Protein AF-A0A257JEV2-F1 (afdb_monomer)

Nearest PDB structures (foldseek):
  5tth-assembly1_A  TM=5.970E-01  e=4.652E-01  Danio rerio
  4mli-assembly2_C  TM=5.314E-01  e=4.389E-01  Streptococcus pyogenes
  7c7u-assembly1_A  TM=6.174E-01  e=3.011E+00  Staphylococcus aureus
  7xyc-assembly1_A  TM=3.846E-01  e=4.802E+00  Klebsiella phage Kp7

Sequence (104 aa):
MPRPLQYVLAAGLLVSVLAACGGGGGGGQGGGSSGGSTGGGGAATTPTPSTLSGVVAVGAPLGGAVVSVIDATGAAVATTTASATEGRYSLSLTTTPAGPLLVQ

Structure (mmCIF, N/CA/C/O backbone):
data_AF-A0A257JEV2-F1
#
_entry.id   AF-A0A257JEV2-F1
#
loop_
_atom_site.group_PDB
_atom_site.id
_atom_site.type_symbol
_atom_site.label_atom_id
_atom_site.label_alt_id
_atom_site.label_comp_id
_atom_site.label_asym_id
_atom_site.label_entity_id
_atom_site.label_seq_id
_atom_site.pdbx_PDB_ins_code
_atom_site.Cartn_x
_atom_site.Cartn_y
_atom_site.Cartn_z
_atom_site.occupancy
_atom_site.B_iso_or_equiv
_atom_site.auth_seq_id
_atom_site.auth_comp_id
_atom_site.auth_asym_id
_atom_site.auth_atom_id
_atom_site.pdbx_PDB_model_num
ATOM 1 N N . MET A 1 1 ? 0.003 -41.414 -34.790 1.00 54.19 1 MET A N 1
ATOM 2 C CA . MET A 1 1 ? -0.272 -42.282 -33.623 1.00 54.19 1 MET A CA 1
ATOM 3 C C . MET A 1 1 ? 0.181 -41.562 -32.343 1.00 54.19 1 MET A C 1
ATOM 5 O O . MET A 1 1 ? 1.290 -41.816 -31.881 1.00 54.19 1 MET A O 1
ATOM 9 N N . PRO A 1 2 ? -0.590 -40.593 -31.812 1.00 52.91 2 PRO A N 1
ATOM 10 C CA . PRO A 1 2 ? -0.239 -39.916 -30.560 1.00 52.91 2 PRO A CA 1
ATOM 11 C C . PRO A 1 2 ? -0.409 -40.890 -29.384 1.00 52.91 2 PRO A C 1
ATOM 13 O O . PRO A 1 2 ? -1.409 -41.597 -29.316 1.00 52.91 2 PRO A O 1
ATOM 16 N N . ARG A 1 3 ? 0.598 -40.986 -28.505 1.00 60.41 3 ARG A N 1
ATOM 17 C CA . ARG A 1 3 ? 0.683 -41.981 -27.422 1.00 60.41 3 ARG A CA 1
ATOM 18 C C . ARG A 1 3 ? -0.215 -41.561 -26.244 1.00 60.41 3 ARG A C 1
ATOM 20 O O . ARG A 1 3 ? 0.201 -40.701 -25.468 1.00 60.41 3 ARG A O 1
ATOM 27 N N . PRO A 1 4 ? -1.400 -42.173 -26.049 1.00 55.03 4 PRO A N 1
ATOM 28 C CA . PRO A 1 4 ? -2.359 -41.758 -25.016 1.00 55.03 4 PRO A CA 1
ATOM 29 C C . PRO A 1 4 ? -1.816 -41.941 -23.590 1.00 55.03 4 PRO A C 1
ATOM 31 O O . PRO A 1 4 ? -2.258 -41.275 -22.660 1.00 55.03 4 PRO A O 1
ATOM 34 N N . LEU A 1 5 ? -0.799 -42.792 -23.429 1.00 56.22 5 LEU A N 1
ATOM 35 C CA . LEU A 1 5 ? -0.153 -43.081 -22.152 1.00 56.22 5 LEU A CA 1
ATOM 36 C C . LEU A 1 5 ? 0.652 -41.894 -21.586 1.00 56.22 5 LEU A C 1
ATOM 38 O O . LEU A 1 5 ? 0.860 -41.814 -20.380 1.00 56.22 5 LEU A O 1
ATOM 42 N N . GLN A 1 6 ? 1.092 -40.963 -22.441 1.00 55.81 6 GLN A N 1
ATOM 43 C CA . GLN A 1 6 ? 1.892 -39.801 -22.027 1.00 55.81 6 GLN A CA 1
ATOM 44 C C . GLN A 1 6 ? 1.026 -38.680 -21.429 1.00 55.81 6 GLN A C 1
ATOM 46 O O . GLN A 1 6 ? 1.495 -37.932 -20.576 1.00 55.81 6 GLN A O 1
ATOM 51 N N . TYR A 1 7 ? -0.251 -38.600 -21.818 1.00 53.31 7 TYR A N 1
ATOM 52 C CA . TYR A 1 7 ? -1.189 -37.602 -21.294 1.00 53.31 7 TYR A CA 1
ATOM 53 C C . TYR A 1 7 ? -1.684 -37.937 -19.883 1.00 53.31 7 TYR A C 1
ATOM 55 O O . TYR A 1 7 ? -1.87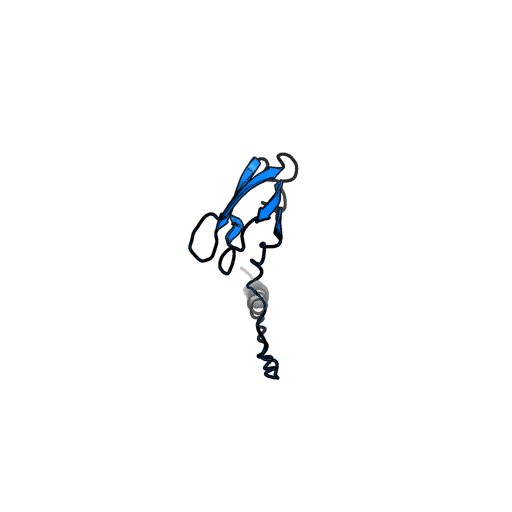7 -37.033 -19.074 1.00 53.31 7 TYR A O 1
ATOM 63 N N . VAL A 1 8 ? -1.828 -39.228 -19.558 1.00 58.59 8 VAL A N 1
ATOM 64 C CA . VAL A 1 8 ? -2.252 -39.669 -18.216 1.00 58.59 8 VAL A CA 1
ATOM 65 C C . VAL A 1 8 ? -1.202 -39.304 -17.160 1.00 58.59 8 VAL A C 1
ATOM 67 O O . VAL A 1 8 ? -1.552 -38.870 -16.066 1.00 58.59 8 VAL A O 1
ATOM 70 N N . LEU A 1 9 ? 0.085 -39.398 -17.510 1.00 54.34 9 LEU A N 1
ATOM 71 C CA . LEU A 1 9 ? 1.193 -39.032 -16.621 1.00 54.34 9 LEU A CA 1
ATOM 72 C C . LEU A 1 9 ? 1.307 -37.513 -16.398 1.00 54.34 9 LEU A C 1
ATOM 74 O O . LEU A 1 9 ? 1.682 -37.088 -15.310 1.00 54.34 9 LEU A O 1
ATOM 78 N N . ALA A 1 10 ? 0.935 -36.694 -17.388 1.00 53.94 10 ALA A N 1
ATOM 79 C CA . ALA A 1 10 ? 0.973 -35.233 -17.277 1.00 53.94 10 ALA A CA 1
ATOM 80 C C . ALA A 1 10 ? -0.204 -34.648 -16.470 1.00 53.94 10 ALA A C 1
ATOM 82 O O . ALA A 1 10 ? -0.045 -33.621 -15.813 1.00 53.94 10 ALA A O 1
ATOM 83 N N . ALA A 1 11 ? -1.374 -35.297 -16.475 1.00 55.75 11 ALA A N 1
ATOM 84 C CA . ALA A 1 11 ? -2.560 -34.794 -15.775 1.00 55.75 11 ALA A CA 1
ATOM 85 C C . ALA A 1 11 ? -2.496 -34.969 -14.243 1.00 55.75 11 ALA A C 1
ATOM 87 O O . ALA A 1 11 ? -3.080 -34.174 -13.509 1.00 55.75 11 ALA A O 1
ATOM 88 N N . GLY A 1 12 ? -1.767 -35.974 -13.745 1.00 54.75 12 GLY A N 1
ATOM 89 C CA . GLY A 1 12 ? -1.697 -36.262 -12.306 1.00 54.75 12 GLY A CA 1
ATOM 90 C C . GLY A 1 12 ? -0.914 -35.230 -11.486 1.00 54.75 12 GLY A C 1
ATOM 91 O O . GLY A 1 12 ? -1.181 -35.061 -10.299 1.00 54.75 12 GLY A O 1
ATOM 92 N N . LEU A 1 13 ? 0.027 -34.510 -12.104 1.00 54.59 13 LEU A N 1
ATOM 93 C CA . LEU A 1 13 ? 0.958 -33.630 -11.385 1.00 54.59 13 LEU A CA 1
ATOM 94 C C . LEU A 1 13 ? 0.391 -32.220 -11.117 1.00 54.59 13 LEU A C 1
ATOM 96 O O . LEU A 1 13 ? 0.940 -31.487 -10.303 1.00 54.59 13 LEU A O 1
ATOM 100 N N . LEU A 1 14 ? -0.730 -31.849 -11.748 1.00 53.72 14 LEU A N 1
ATOM 101 C CA . LEU A 1 14 ? -1.364 -30.531 -11.583 1.00 53.72 14 LEU A CA 1
ATOM 102 C C . LEU A 1 14 ? -2.287 -30.421 -10.353 1.00 53.72 14 LEU A C 1
ATOM 104 O O . LEU A 1 14 ? -2.624 -29.311 -9.950 1.00 53.72 14 LEU A O 1
ATOM 108 N N . VAL A 1 15 ? -2.686 -31.535 -9.727 1.00 55.19 15 VAL A N 1
ATOM 109 C CA . VAL A 1 15 ? -3.690 -31.528 -8.638 1.00 55.19 15 VAL A CA 1
ATOM 110 C C . VAL A 1 15 ? -3.075 -31.282 -7.249 1.00 55.19 15 VAL A C 1
ATOM 112 O O . VAL A 1 15 ? -3.781 -30.905 -6.317 1.00 55.19 15 VAL A O 1
ATOM 115 N N . SER A 1 16 ? -1.758 -31.419 -7.081 1.00 52.16 16 SER A N 1
ATOM 116 C CA . SER A 1 16 ? -1.105 -31.313 -5.765 1.00 52.16 16 SER A CA 1
ATOM 117 C C . SER A 1 16 ? -0.836 -29.882 -5.281 1.00 52.16 16 SER A C 1
ATOM 119 O O . SER A 1 16 ? -0.491 -29.700 -4.116 1.00 52.16 16 SER A O 1
ATOM 121 N N . VAL A 1 17 ? -1.016 -28.853 -6.117 1.00 53.91 17 VAL A N 1
ATOM 122 C CA . VAL A 1 17 ? -0.650 -27.468 -5.747 1.00 53.91 17 VAL A CA 1
ATOM 123 C C . VAL A 1 17 ? -1.767 -26.739 -4.977 1.00 53.91 17 VAL A C 1
ATOM 125 O O . VAL A 1 17 ? -1.493 -25.788 -4.251 1.00 53.91 17 VAL A O 1
ATOM 128 N N . LEU A 1 18 ? -3.024 -27.196 -5.051 1.00 50.88 18 LEU A N 1
ATOM 129 C CA . LEU A 1 18 ? -4.163 -26.454 -4.482 1.00 50.88 18 LEU A CA 1
ATOM 130 C C . LEU A 1 18 ? -4.384 -26.651 -2.969 1.00 50.88 18 LEU A C 1
ATOM 132 O O . LEU A 1 18 ? -5.114 -25.876 -2.359 1.00 50.88 18 LEU A O 1
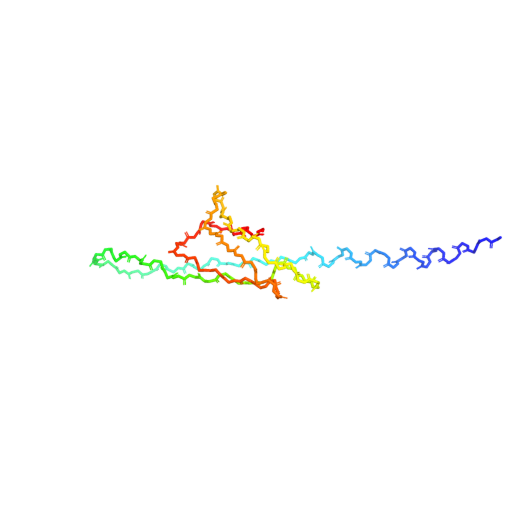ATOM 136 N N . ALA A 1 19 ? -3.749 -27.643 -2.338 1.00 51.69 19 ALA A N 1
ATOM 137 C CA . ALA A 1 19 ? -3.960 -27.945 -0.915 1.00 51.69 19 ALA A CA 1
ATOM 138 C C . ALA A 1 19 ? -3.086 -27.118 0.052 1.00 51.69 19 ALA A C 1
ATOM 140 O O . ALA A 1 19 ? -3.240 -27.237 1.264 1.00 51.69 19 ALA A O 1
ATOM 141 N N . ALA A 1 20 ? -2.179 -26.271 -0.449 1.00 52.94 20 ALA A N 1
ATOM 142 C CA . ALA A 1 20 ? -1.231 -25.537 0.396 1.00 52.94 20 ALA A CA 1
ATOM 143 C C . ALA A 1 20 ? -1.702 -24.133 0.836 1.00 52.94 20 ALA A C 1
ATOM 145 O O . ALA A 1 20 ? -0.965 -23.449 1.541 1.00 52.94 20 ALA A O 1
ATOM 146 N N . CYS A 1 21 ? -2.914 -23.690 0.474 1.00 56.34 21 CYS A N 1
ATOM 147 C CA . CYS A 1 21 ? -3.445 -22.373 0.876 1.00 56.34 21 CYS A CA 1
ATOM 148 C C . CYS A 1 21 ? -4.603 -22.462 1.892 1.00 56.34 21 CYS A C 1
ATOM 150 O O . CYS A 1 21 ? -5.563 -21.699 1.836 1.00 56.34 21 CYS A O 1
ATOM 152 N N . GLY A 1 22 ? -4.528 -23.410 2.829 1.00 58.12 22 GLY A N 1
ATOM 153 C CA . GLY A 1 22 ? -5.486 -23.550 3.928 1.00 58.12 22 GLY A CA 1
ATOM 154 C C . GLY A 1 22 ? -4.775 -23.654 5.272 1.00 58.12 22 GLY A C 1
ATOM 155 O O . GLY A 1 22 ? -4.554 -24.756 5.762 1.00 58.12 22 GLY A O 1
ATOM 156 N N . GLY A 1 23 ? -4.400 -22.516 5.860 1.00 60.69 23 GLY A N 1
ATOM 157 C CA . GLY A 1 23 ? -3.753 -22.448 7.173 1.00 60.69 23 GLY A CA 1
ATOM 158 C C . GLY A 1 23 ? -4.418 -21.404 8.064 1.00 60.69 23 GLY A C 1
ATOM 159 O O . GLY A 1 23 ? -4.230 -20.209 7.858 1.00 60.69 23 GLY A O 1
ATOM 160 N N . GLY A 1 24 ? -5.222 -21.865 9.025 1.00 56.44 24 GLY A N 1
ATOM 161 C CA . GLY A 1 24 ? -5.862 -21.042 10.052 1.00 56.44 24 GLY A CA 1
ATOM 162 C C . GLY A 1 24 ? -5.016 -20.881 11.319 1.00 56.44 24 GLY A C 1
ATOM 163 O O . GLY A 1 24 ? -4.052 -21.611 11.540 1.00 56.44 24 GLY A O 1
ATOM 164 N N . GLY A 1 25 ? -5.423 -19.948 12.181 1.00 48.03 25 GLY A N 1
ATOM 165 C CA . GLY A 1 25 ? -4.868 -19.779 13.523 1.00 48.03 25 GLY A CA 1
ATOM 166 C C . GLY A 1 25 ? -5.748 -18.870 14.376 1.00 48.03 25 GLY A C 1
ATOM 167 O O . GLY A 1 25 ? -5.786 -17.663 14.161 1.00 48.03 25 GLY A O 1
ATOM 168 N N . GLY A 1 26 ? -6.477 -19.467 15.320 1.00 54.66 26 GLY A N 1
ATOM 169 C CA . GLY A 1 26 ? -7.214 -18.780 16.375 1.00 54.66 26 GLY A CA 1
ATOM 170 C C . GLY A 1 26 ? -6.479 -18.868 17.714 1.00 54.66 26 GLY A C 1
ATOM 171 O O . GLY A 1 26 ? -5.737 -19.814 17.966 1.00 54.66 26 GLY A O 1
ATOM 172 N N . GLY A 1 27 ? -6.729 -17.888 18.577 1.00 49.09 27 GLY A N 1
ATOM 173 C CA . GLY A 1 27 ? -6.325 -17.841 19.985 1.00 49.09 27 GLY A CA 1
ATOM 174 C C . GLY A 1 27 ? -6.548 -16.416 20.491 1.00 49.09 27 GLY A C 1
ATOM 175 O O . GLY A 1 27 ? -6.222 -15.471 19.790 1.00 49.09 27 GLY A O 1
ATOM 176 N N . GLY A 1 28 ? -7.139 -16.121 21.637 1.00 51.44 28 GLY A N 1
ATOM 177 C CA . GLY A 1 28 ? -7.611 -16.893 22.778 1.00 51.44 28 GLY A CA 1
ATOM 178 C C . GLY A 1 28 ? -7.824 -15.847 23.876 1.00 51.44 28 GLY A C 1
ATOM 179 O O . GLY A 1 28 ? -6.959 -15.000 24.092 1.00 51.44 28 GLY A O 1
ATOM 180 N N . GLN A 1 29 ? -9.004 -15.822 24.490 1.00 52.34 29 GLN A N 1
ATOM 181 C CA . GLN A 1 29 ? -9.395 -14.804 25.464 1.00 52.34 29 GLN A CA 1
ATOM 182 C C . GLN A 1 29 ? -8.582 -14.956 26.759 1.00 52.34 29 GLN A C 1
ATOM 184 O O . GLN A 1 29 ? -8.682 -15.969 27.445 1.00 52.34 29 GLN A O 1
ATOM 189 N N . GLY A 1 30 ? -7.807 -13.929 27.110 1.00 48.28 30 GLY A N 1
ATOM 190 C CA . GLY A 1 30 ? -7.192 -13.782 28.427 1.00 48.28 30 GLY A CA 1
ATOM 191 C C . GLY A 1 30 ? -8.059 -12.896 29.313 1.00 48.28 30 GLY A C 1
ATOM 192 O O . GLY A 1 30 ? -7.966 -11.674 29.249 1.00 48.28 30 GLY A O 1
ATOM 193 N N . GLY A 1 31 ? -8.922 -13.518 30.117 1.00 54.03 31 GLY A N 1
ATOM 194 C CA . GLY A 1 31 ? -9.596 -12.861 31.230 1.00 54.03 31 GLY A CA 1
ATOM 195 C C . GLY A 1 31 ? -8.624 -12.622 32.386 1.00 54.03 31 GLY A C 1
ATOM 196 O O . GLY A 1 31 ? -7.846 -13.501 32.748 1.00 54.03 31 GLY A O 1
ATOM 197 N N . GLY A 1 32 ? -8.698 -11.433 32.977 1.00 47.56 32 GLY A N 1
ATOM 198 C CA . GLY A 1 32 ? -7.952 -11.053 34.170 1.00 47.56 32 GLY A CA 1
ATOM 199 C C . GLY A 1 32 ? -8.629 -9.873 34.851 1.00 47.56 32 GLY A C 1
ATOM 200 O O . GLY A 1 32 ? -8.207 -8.734 34.695 1.00 47.56 32 GLY A O 1
ATOM 201 N N . SER A 1 33 ? -9.719 -10.137 35.571 1.00 61.12 33 SER A N 1
ATOM 202 C CA . SER A 1 33 ? -10.290 -9.179 36.515 1.00 61.12 33 SER A CA 1
ATOM 203 C C . SER A 1 33 ? -9.657 -9.399 37.883 1.00 61.12 33 SER A C 1
ATOM 205 O O . SER A 1 33 ? -9.898 -10.424 38.514 1.00 61.12 33 SER A O 1
ATOM 207 N N . SER A 1 34 ? -8.912 -8.410 38.371 1.00 55.56 34 SER A N 1
ATOM 208 C CA . SER A 1 34 ? -8.703 -8.216 39.807 1.00 55.56 34 SER A CA 1
ATOM 209 C C . SER A 1 34 ? -8.285 -6.777 40.104 1.00 55.56 34 SER A C 1
ATOM 211 O O . SER A 1 34 ? -7.152 -6.398 39.839 1.00 55.56 34 SER A O 1
ATOM 213 N N . GLY A 1 35 ? -9.225 -6.024 40.683 1.00 51.53 35 GLY A N 1
ATOM 214 C CA . GLY A 1 35 ? -9.002 -5.136 41.828 1.00 51.53 35 GLY A CA 1
ATOM 215 C C . GLY A 1 35 ? -8.144 -3.880 41.649 1.00 51.53 35 GLY A C 1
ATOM 216 O O . GLY A 1 35 ? -6.941 -3.958 41.443 1.00 51.53 35 GLY A O 1
ATOM 217 N N . GLY A 1 36 ? -8.752 -2.719 41.911 1.00 45.66 36 GLY A N 1
ATOM 218 C CA . GLY A 1 36 ? -8.007 -1.511 42.277 1.00 45.66 36 GLY A CA 1
ATOM 219 C C . GLY A 1 36 ? -8.721 -0.212 41.931 1.00 45.66 36 GLY A C 1
ATOM 220 O O . GLY A 1 36 ? -8.410 0.420 40.930 1.00 45.66 36 GLY A O 1
ATOM 221 N N . SER A 1 37 ? -9.678 0.204 42.759 1.00 62.78 37 SER A N 1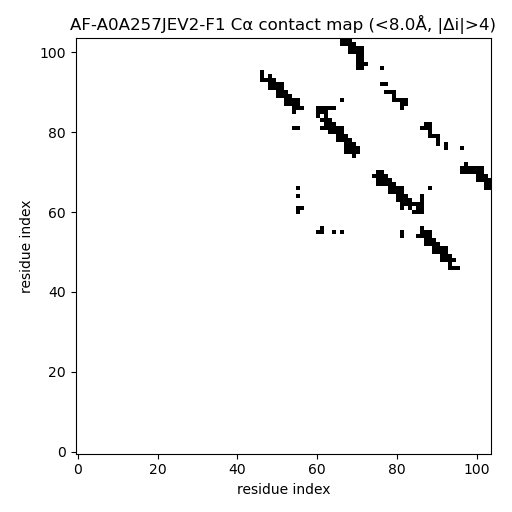
ATOM 222 C CA . SER A 1 37 ? -10.237 1.555 42.729 1.00 62.78 37 SER A CA 1
ATOM 223 C C . SER A 1 37 ? -9.320 2.531 43.470 1.00 62.78 37 SER A C 1
ATOM 225 O O . SER A 1 37 ? -9.168 2.373 44.677 1.00 62.78 37 SER A O 1
ATOM 227 N N . THR A 1 38 ? -8.805 3.551 42.780 1.00 43.16 38 THR A N 1
ATOM 228 C CA . THR A 1 38 ? -8.750 4.964 43.222 1.00 43.16 38 THR A CA 1
ATOM 229 C C . THR A 1 38 ? -8.209 5.831 42.082 1.00 43.16 38 THR A C 1
ATOM 231 O O . THR A 1 38 ? -7.307 5.436 41.352 1.00 43.16 38 THR A O 1
ATOM 234 N N . GLY A 1 39 ? -8.839 6.989 41.878 1.00 49.66 39 GLY A N 1
ATOM 235 C CA . GLY A 1 39 ? -8.666 7.822 40.692 1.00 49.66 39 GLY A CA 1
ATOM 236 C C . GLY A 1 39 ? -7.288 8.464 40.520 1.00 49.66 39 GLY A C 1
ATOM 237 O O . GLY A 1 39 ? -6.529 8.659 41.463 1.00 49.66 39 GLY A O 1
ATOM 238 N N . GLY A 1 40 ? -7.018 8.857 39.279 1.00 41.94 40 GLY A N 1
ATOM 239 C CA . GLY A 1 40 ? -5.878 9.668 38.868 1.00 41.94 40 GLY A CA 1
ATOM 240 C C . GLY A 1 40 ? -6.095 10.085 37.417 1.00 41.94 40 GLY A C 1
ATOM 241 O O . GLY A 1 40 ? -6.506 9.259 36.611 1.00 41.94 40 GLY A O 1
ATOM 242 N N . GLY A 1 41 ? -5.935 11.377 37.124 1.00 45.34 41 GLY A N 1
ATOM 243 C CA . GLY A 1 41 ? -6.404 12.033 35.903 1.00 45.34 41 GLY A CA 1
ATOM 244 C C . GLY A 1 41 ? -6.018 11.320 34.608 1.00 45.34 4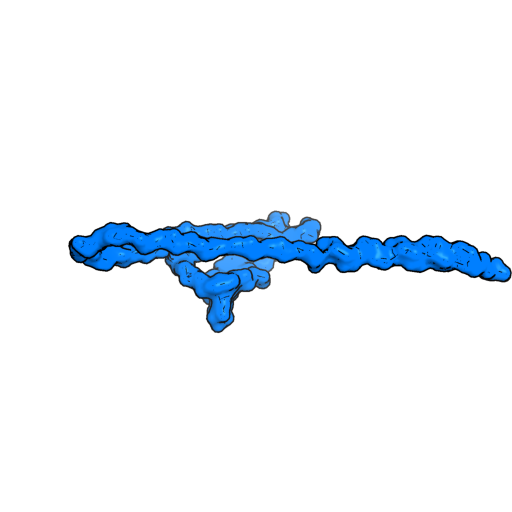1 GLY A C 1
ATOM 245 O O . GLY A 1 41 ? -4.924 10.774 34.489 1.00 45.34 41 GLY A O 1
ATOM 246 N N . GLY A 1 42 ? -6.940 11.347 33.641 1.00 50.34 42 GLY A N 1
ATOM 247 C CA . GLY A 1 42 ? -6.737 10.793 32.308 1.00 50.34 42 GLY A CA 1
ATOM 248 C C . GLY A 1 42 ? -5.507 11.410 31.659 1.00 50.34 42 GLY A C 1
ATOM 249 O O . GLY A 1 42 ? -5.562 12.514 31.121 1.00 50.34 42 GLY A O 1
ATOM 250 N N . ALA A 1 43 ? -4.391 10.690 31.726 1.00 58.09 43 ALA A N 1
ATOM 251 C CA . ALA A 1 43 ? -3.240 10.965 30.899 1.00 58.09 43 ALA A CA 1
ATOM 252 C C . ALA A 1 43 ? -3.694 10.759 29.454 1.00 58.09 43 ALA A C 1
ATOM 254 O O . ALA A 1 43 ? -4.027 9.641 29.054 1.00 58.09 43 ALA A O 1
ATOM 255 N N . ALA A 1 44 ? -3.751 11.850 28.688 1.00 60.41 44 ALA A N 1
ATOM 256 C CA . ALA A 1 44 ? -3.853 11.771 27.244 1.00 60.41 44 ALA A CA 1
ATOM 257 C C . ALA A 1 44 ? -2.717 10.860 26.775 1.00 60.41 44 ALA A C 1
ATOM 259 O O . ALA A 1 44 ? -1.538 11.176 26.943 1.00 60.41 44 ALA A O 1
ATOM 260 N N . THR A 1 45 ? -3.069 9.681 26.278 1.00 58.66 45 THR A N 1
ATOM 261 C CA . THR A 1 45 ? -2.101 8.750 25.718 1.00 58.66 45 THR A CA 1
ATOM 262 C C . THR A 1 45 ? -1.661 9.377 24.408 1.00 58.66 45 THR A C 1
ATOM 264 O O . THR A 1 45 ? -2.360 9.278 23.403 1.00 58.66 45 THR A O 1
ATOM 267 N N . THR A 1 46 ? -0.549 10.112 24.427 1.00 63.50 46 THR A N 1
ATOM 268 C CA . THR A 1 46 ? 0.083 10.563 23.190 1.00 63.50 46 THR A CA 1
ATOM 269 C C . THR A 1 46 ? 0.327 9.312 22.349 1.00 63.50 46 THR A C 1
ATOM 271 O O . THR A 1 46 ? 1.020 8.406 22.830 1.00 63.50 46 THR A O 1
ATOM 274 N N . PRO A 1 47 ? -0.263 9.202 21.144 1.00 64.69 47 PRO A N 1
ATOM 275 C CA . PRO A 1 47 ? -0.059 8.032 20.310 1.00 64.69 47 PRO A CA 1
ATOM 276 C C . PRO A 1 47 ? 1.439 7.903 20.056 1.00 64.69 47 PRO A C 1
ATOM 278 O O . PRO A 1 47 ? 2.093 8.845 19.605 1.00 64.69 47 PRO A O 1
ATOM 281 N N . THR A 1 48 ? 2.006 6.753 20.416 1.00 75.62 48 THR A N 1
ATOM 282 C CA . THR A 1 48 ? 3.404 6.481 20.089 1.00 75.62 48 THR A CA 1
ATOM 283 C C . THR A 1 48 ? 3.480 6.332 18.572 1.00 75.62 48 THR A C 1
ATOM 285 O O . THR A 1 48 ? 2.726 5.525 18.021 1.00 75.62 48 THR A O 1
ATOM 288 N N . PRO A 1 49 ? 4.327 7.112 17.880 1.00 81.06 49 PRO A N 1
ATOM 289 C CA . PRO A 1 49 ? 4.411 7.038 16.433 1.00 81.06 49 PRO A CA 1
ATOM 290 C C . PRO A 1 49 ? 4.868 5.639 16.023 1.00 81.06 49 PRO A C 1
ATOM 292 O O . PRO A 1 49 ? 5.823 5.095 16.579 1.00 81.06 49 PRO A O 1
ATOM 295 N N . SER A 1 50 ? 4.175 5.062 15.048 1.00 90.06 50 SER A N 1
ATOM 296 C CA . SER A 1 50 ? 4.536 3.774 14.454 1.00 90.06 50 SER A CA 1
ATOM 297 C C . SER A 1 50 ? 5.068 3.990 13.043 1.00 90.06 50 SER A C 1
ATOM 299 O O . SER A 1 50 ? 4.743 4.987 12.400 1.00 90.06 50 SER A O 1
ATOM 301 N N . THR A 1 51 ? 5.922 3.091 12.560 1.00 93.62 51 THR A N 1
ATOM 302 C CA . THR A 1 51 ? 6.505 3.183 11.217 1.00 93.62 51 THR A CA 1
ATOM 303 C C . THR A 1 51 ? 6.064 2.006 10.358 1.00 93.62 51 THR A C 1
ATOM 305 O O . THR A 1 51 ? 6.150 0.848 10.762 1.00 93.62 51 THR A O 1
ATOM 308 N N . LEU A 1 52 ? 5.600 2.309 9.148 1.00 94.94 52 LEU A N 1
ATOM 309 C CA . LEU A 1 52 ? 5.293 1.337 8.106 1.00 94.94 52 LEU A CA 1
ATOM 310 C C . LEU A 1 52 ? 6.399 1.396 7.052 1.00 94.94 52 LEU A C 1
ATOM 312 O O . LEU A 1 52 ? 6.710 2.472 6.543 1.00 94.94 52 LEU A O 1
ATOM 316 N N . SER A 1 53 ? 6.984 0.253 6.704 1.00 96.69 53 SER A N 1
ATOM 317 C CA . SER A 1 53 ? 8.045 0.184 5.695 1.00 96.69 53 SER A CA 1
ATOM 318 C C . SER A 1 53 ? 7.912 -1.051 4.811 1.00 96.69 53 SER A C 1
ATOM 320 O O . SER A 1 53 ? 7.327 -2.054 5.223 1.00 96.69 53 SER A O 1
ATOM 322 N N . GLY A 1 54 ? 8.438 -0.973 3.588 1.00 96.31 54 GLY A N 1
ATOM 323 C CA . GLY A 1 54 ? 8.339 -2.061 2.618 1.00 96.31 54 GLY A CA 1
ATOM 324 C C . GLY A 1 54 ? 8.978 -1.754 1.265 1.00 96.31 54 GLY A C 1
ATOM 325 O O . GLY A 1 54 ? 9.748 -0.803 1.118 1.00 96.31 54 GLY A O 1
ATOM 326 N N . VAL A 1 55 ? 8.661 -2.592 0.275 1.00 97.00 55 VAL A N 1
ATOM 327 C CA . VAL A 1 55 ? 8.924 -2.357 -1.155 1.00 97.00 55 VAL A CA 1
ATOM 328 C C . VAL A 1 55 ? 7.627 -2.368 -1.924 1.00 97.00 55 VAL A C 1
ATOM 330 O O . VAL A 1 55 ? 6.749 -3.174 -1.634 1.00 97.00 55 VAL A O 1
ATOM 333 N N . VAL A 1 56 ? 7.543 -1.517 -2.938 1.00 96.31 56 VAL A N 1
ATOM 334 C CA . VAL A 1 56 ? 6.373 -1.456 -3.823 1.00 96.31 56 VAL A CA 1
ATOM 335 C C . VAL A 1 56 ? 6.315 -2.609 -4.830 1.00 96.31 56 VAL A C 1
ATOM 337 O O . VAL A 1 56 ? 5.245 -2.934 -5.325 1.00 96.31 56 VAL A O 1
ATOM 340 N N . ALA A 1 57 ? 7.452 -3.243 -5.138 1.00 94.56 57 ALA A N 1
ATOM 341 C CA . ALA A 1 57 ? 7.523 -4.390 -6.039 1.00 94.56 57 ALA A CA 1
ATOM 342 C C . ALA A 1 57 ? 8.710 -5.303 -5.704 1.00 94.56 57 ALA A C 1
ATOM 344 O O . ALA A 1 57 ? 9.733 -4.856 -5.182 1.00 94.56 57 ALA A O 1
ATOM 345 N N . VAL A 1 58 ? 8.578 -6.586 -6.047 1.00 92.69 58 VAL A N 1
ATOM 346 C CA . VAL A 1 58 ? 9.671 -7.566 -6.018 1.00 92.69 58 VAL A CA 1
ATOM 347 C C . VAL A 1 58 ? 10.140 -7.805 -7.453 1.00 92.69 58 VAL A C 1
ATOM 349 O O . VAL A 1 58 ? 9.329 -8.103 -8.326 1.00 92.69 58 VAL A O 1
ATOM 352 N N . GLY A 1 59 ? 11.446 -7.678 -7.697 1.00 92.38 59 GLY A N 1
ATOM 353 C CA . GLY A 1 59 ? 12.036 -7.727 -9.037 1.00 92.38 59 GLY A CA 1
ATOM 354 C C . GLY A 1 59 ? 12.518 -6.347 -9.475 1.00 92.38 59 GLY A C 1
ATOM 355 O O . GLY A 1 59 ? 13.327 -5.736 -8.779 1.00 92.38 59 GLY A O 1
ATOM 356 N N . ALA A 1 60 ? 12.041 -5.863 -10.625 1.00 92.56 60 ALA A N 1
ATOM 357 C CA . ALA A 1 60 ? 12.360 -4.513 -11.080 1.00 92.56 60 ALA A CA 1
ATOM 358 C C . ALA A 1 60 ? 11.729 -3.471 -10.131 1.00 92.56 60 ALA A C 1
ATOM 360 O O . ALA A 1 60 ? 10.516 -3.523 -9.905 1.00 92.56 60 ALA A O 1
ATOM 361 N N . PRO A 1 61 ? 12.512 -2.539 -9.560 1.00 93.06 61 PRO A N 1
ATOM 362 C CA . PRO A 1 61 ? 11.982 -1.558 -8.621 1.00 93.06 61 PRO A CA 1
ATOM 363 C C . PRO A 1 61 ? 11.065 -0.556 -9.333 1.00 93.06 61 PRO A C 1
ATOM 365 O O . PRO A 1 61 ? 11.396 -0.055 -10.408 1.00 93.06 61 PRO A O 1
ATOM 368 N N . LEU A 1 62 ? 9.934 -0.216 -8.704 1.00 95.50 62 LEU A N 1
ATOM 369 C CA . LEU A 1 62 ? 9.076 0.885 -9.155 1.00 95.50 62 LEU A CA 1
ATOM 370 C C . LEU A 1 62 ? 9.484 2.169 -8.427 1.00 95.50 62 LEU A C 1
ATOM 372 O O . LEU A 1 62 ? 8.969 2.509 -7.361 1.00 95.50 62 LEU A O 1
ATOM 376 N N . GLY A 1 63 ? 10.467 2.863 -8.992 1.00 96.31 63 GLY A N 1
ATOM 377 C CA . GLY A 1 63 ? 10.948 4.132 -8.459 1.00 96.31 63 GLY A CA 1
ATOM 378 C C . GLY A 1 63 ? 9.904 5.243 -8.543 1.00 96.31 63 GLY A C 1
ATOM 379 O O . GLY A 1 63 ? 9.235 5.390 -9.563 1.00 96.31 63 GLY A O 1
ATOM 380 N N . GLY A 1 64 ? 9.770 6.041 -7.479 1.00 96.06 64 GLY A N 1
ATOM 381 C CA . GLY A 1 64 ? 8.867 7.196 -7.459 1.00 96.06 64 GLY A CA 1
ATOM 382 C C . GLY A 1 64 ? 7.377 6.848 -7.387 1.00 96.06 64 GLY A C 1
ATOM 383 O O . GLY A 1 64 ? 6.544 7.743 -7.511 1.00 96.06 64 GLY A O 1
ATOM 384 N N . ALA A 1 65 ? 7.028 5.576 -7.172 1.00 97.00 65 ALA A N 1
ATOM 385 C CA . ALA A 1 65 ? 5.649 5.170 -6.941 1.00 97.00 65 ALA A CA 1
ATOM 386 C C . ALA A 1 65 ? 5.073 5.889 -5.711 1.00 97.00 65 ALA A C 1
ATOM 388 O O . ALA A 1 65 ? 5.738 6.000 -4.677 1.00 97.00 65 ALA A O 1
ATOM 389 N N . VAL A 1 66 ? 3.837 6.374 -5.823 1.00 97.62 66 VAL A N 1
ATOM 390 C CA . VAL A 1 66 ? 3.097 6.926 -4.685 1.00 97.62 66 VAL A CA 1
ATOM 391 C C . VAL A 1 66 ? 2.493 5.761 -3.919 1.00 97.62 66 VAL A C 1
ATOM 393 O O . VAL A 1 66 ? 1.763 4.971 -4.502 1.00 97.62 66 VAL A O 1
ATOM 396 N N . VAL A 1 67 ? 2.798 5.679 -2.628 1.00 97.19 67 VAL A N 1
ATOM 397 C CA . VAL A 1 67 ? 2.249 4.678 -1.712 1.00 97.19 67 VAL A CA 1
ATOM 398 C C . VAL A 1 67 ? 1.207 5.355 -0.837 1.00 97.19 67 VAL A C 1
ATOM 400 O O . VAL A 1 67 ? 1.515 6.353 -0.172 1.00 97.19 67 VAL A O 1
ATOM 403 N N . SER A 1 68 ? -0.010 4.819 -0.815 1.00 96.50 68 SER A N 1
ATOM 404 C CA . SER A 1 68 ? -1.104 5.297 0.032 1.00 96.50 68 SER A CA 1
ATOM 405 C C . SER A 1 68 ? -1.471 4.249 1.076 1.00 96.50 68 SER A C 1
ATOM 407 O O . SER A 1 68 ? -1.622 3.069 0.763 1.00 96.50 68 SER A O 1
ATOM 409 N N . VAL A 1 69 ? -1.614 4.691 2.324 1.00 96.00 69 VAL A N 1
ATOM 410 C CA . VAL A 1 69 ? -2.093 3.860 3.429 1.00 96.00 69 VAL A CA 1
ATOM 411 C C . VAL A 1 69 ? -3.531 4.239 3.721 1.00 96.00 69 VAL A C 1
ATOM 413 O O . VAL A 1 69 ? -3.813 5.392 4.053 1.00 96.00 69 VAL A O 1
ATOM 416 N N . ILE A 1 70 ? -4.421 3.262 3.607 1.00 95.94 70 ILE A N 1
ATOM 417 C CA . ILE A 1 70 ? -5.853 3.407 3.850 1.00 95.94 70 ILE A CA 1
ATOM 418 C C . ILE A 1 70 ? -6.224 2.574 5.071 1.00 95.94 70 ILE A C 1
ATOM 420 O O . ILE A 1 70 ? -5.787 1.430 5.200 1.00 95.94 70 ILE A O 1
ATOM 424 N N . ASP A 1 71 ? -7.008 3.147 5.975 1.00 95.75 71 ASP A N 1
ATOM 425 C CA . ASP A 1 71 ? -7.481 2.451 7.168 1.00 95.75 71 ASP A CA 1
ATOM 426 C C . ASP A 1 71 ? -8.834 1.750 6.949 1.00 95.75 71 ASP A C 1
ATOM 428 O O . ASP A 1 71 ? -9.447 1.829 5.880 1.00 95.75 71 ASP A O 1
ATOM 432 N N . ALA A 1 72 ? -9.338 1.070 7.978 1.00 96.81 72 ALA A N 1
ATOM 433 C CA . ALA A 1 72 ? -10.607 0.347 7.910 1.00 96.81 72 ALA A CA 1
ATOM 434 C C . ALA A 1 72 ? -11.841 1.245 7.693 1.00 96.81 72 ALA A C 1
ATOM 436 O O . ALA A 1 72 ? -12.917 0.730 7.384 1.00 96.81 72 ALA A O 1
ATOM 437 N N . THR A 1 73 ? -11.713 2.566 7.853 1.00 96.56 73 THR A N 1
ATOM 438 C CA . THR A 1 73 ? -12.782 3.526 7.530 1.00 96.56 73 THR A CA 1
ATOM 439 C C . THR A 1 73 ? -12.790 3.911 6.051 1.00 96.56 73 THR A C 1
ATOM 441 O O . THR A 1 73 ? -13.748 4.527 5.584 1.00 96.56 73 THR A O 1
ATOM 444 N N . GLY A 1 74 ? -11.745 3.537 5.305 1.00 95.00 74 GLY A N 1
ATOM 445 C CA . GLY A 1 74 ? -11.523 3.959 3.926 1.00 95.00 74 GLY A CA 1
ATOM 446 C C . GLY A 1 74 ? -10.793 5.300 3.809 1.00 95.00 74 GLY A C 1
ATOM 447 O O . GLY A 1 74 ? -10.665 5.823 2.702 1.00 95.00 74 GLY A O 1
ATOM 448 N N . ALA A 1 75 ? -10.306 5.867 4.917 1.00 94.56 75 ALA A N 1
ATOM 449 C CA . ALA A 1 75 ? -9.568 7.123 4.905 1.00 94.56 75 ALA A CA 1
ATOM 450 C C . ALA A 1 75 ? -8.092 6.892 4.559 1.00 94.56 75 ALA A C 1
ATOM 452 O O . ALA A 1 75 ? -7.446 6.003 5.112 1.00 94.56 75 ALA A O 1
ATOM 453 N N . ALA A 1 76 ? -7.538 7.732 3.680 1.00 94.00 76 ALA A N 1
ATOM 454 C CA . ALA A 1 76 ? -6.098 7.789 3.456 1.00 94.00 76 ALA A CA 1
ATOM 455 C C . ALA A 1 76 ? -5.430 8.444 4.673 1.00 94.00 76 ALA A C 1
ATOM 457 O O . ALA A 1 76 ? -5.494 9.661 4.852 1.00 94.00 76 ALA A O 1
ATOM 458 N N . VAL A 1 77 ? -4.809 7.631 5.522 1.00 94.38 77 VAL A N 1
ATOM 459 C CA . VAL A 1 77 ? -4.202 8.085 6.781 1.00 94.38 77 VAL A CA 1
ATOM 460 C C . VAL A 1 77 ? -2.786 8.610 6.589 1.00 94.38 77 VAL A C 1
ATOM 462 O O . VAL A 1 77 ? -2.312 9.407 7.397 1.00 94.38 77 VAL A O 1
ATOM 465 N N . ALA A 1 78 ? -2.105 8.176 5.527 1.00 94.31 78 ALA A N 1
ATOM 466 C CA . ALA A 1 78 ? -0.770 8.643 5.193 1.00 94.31 78 ALA A CA 1
ATOM 467 C C . ALA A 1 78 ? -0.411 8.335 3.728 1.00 94.31 78 ALA A C 1
ATOM 469 O O . ALA A 1 78 ? -0.935 7.398 3.121 1.00 94.31 78 ALA A O 1
ATOM 470 N N . THR A 1 79 ? 0.520 9.108 3.168 1.00 95.62 79 THR A N 1
ATOM 471 C CA . THR A 1 79 ? 1.073 8.900 1.821 1.00 95.62 79 THR A CA 1
ATOM 472 C C . THR A 1 79 ? 2.578 9.123 1.819 1.00 95.62 79 THR A C 1
ATOM 474 O O . THR A 1 79 ? 3.069 10.023 2.501 1.00 95.62 79 THR A O 1
ATOM 477 N N . THR A 1 80 ? 3.311 8.351 1.023 1.00 97.25 80 THR A N 1
ATOM 478 C CA . THR A 1 80 ? 4.748 8.555 0.796 1.00 97.25 80 THR A CA 1
ATOM 479 C C . THR A 1 80 ? 5.118 8.242 -0.650 1.00 97.25 80 THR A C 1
ATOM 481 O O . THR A 1 80 ? 4.288 7.768 -1.423 1.00 97.25 80 THR A O 1
ATOM 484 N N . THR A 1 81 ? 6.360 8.519 -1.030 1.00 97.94 81 THR A N 1
ATOM 485 C CA . THR A 1 81 ? 6.907 8.135 -2.335 1.00 97.94 81 THR A CA 1
ATOM 486 C C . THR A 1 81 ? 8.011 7.109 -2.146 1.00 97.94 81 THR A C 1
ATOM 488 O O . THR A 1 81 ? 8.837 7.217 -1.238 1.00 97.94 81 THR A O 1
ATOM 491 N N . ALA A 1 82 ? 8.009 6.081 -2.987 1.00 97.50 82 ALA A N 1
ATOM 492 C CA . ALA A 1 82 ? 9.037 5.059 -2.978 1.00 97.50 82 ALA A CA 1
ATOM 493 C C . ALA A 1 82 ? 10.359 5.608 -3.534 1.00 97.50 82 ALA A C 1
ATOM 495 O O . ALA A 1 82 ? 10.376 6.398 -4.482 1.00 97.50 82 ALA A O 1
ATOM 496 N N . SER A 1 83 ? 11.476 5.138 -2.975 1.00 97.44 83 SER A N 1
ATOM 497 C CA . SER A 1 83 ? 12.830 5.433 -3.448 1.00 97.44 83 SER A CA 1
ATOM 498 C C . SER A 1 83 ? 12.935 5.217 -4.954 1.00 97.44 83 SER A C 1
ATOM 500 O O . SER A 1 83 ? 12.593 4.145 -5.453 1.00 97.44 83 SER A O 1
A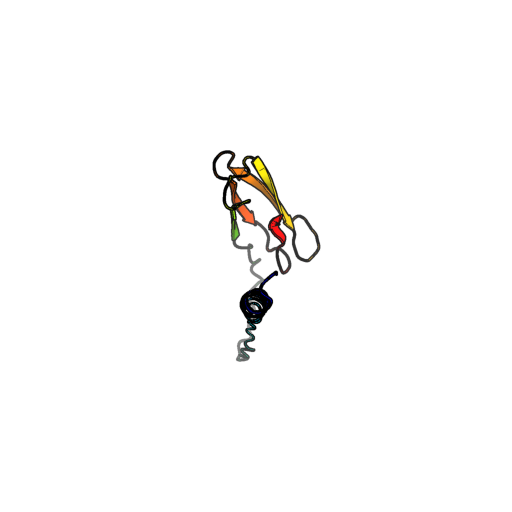TOM 502 N N . ALA A 1 84 ? 13.452 6.220 -5.667 1.00 95.69 84 ALA A N 1
ATOM 503 C CA . ALA A 1 84 ? 13.593 6.195 -7.121 1.00 95.69 84 ALA A CA 1
ATOM 504 C C . ALA A 1 84 ? 14.455 5.024 -7.625 1.00 95.69 84 ALA A C 1
ATOM 506 O O . ALA A 1 84 ? 14.239 4.535 -8.729 1.00 95.69 84 ALA A O 1
ATOM 507 N N . THR A 1 85 ? 15.409 4.565 -6.814 1.00 95.88 85 THR A N 1
ATOM 508 C CA . THR A 1 85 ? 16.373 3.532 -7.217 1.00 95.88 85 THR A CA 1
ATOM 509 C C . THR A 1 85 ? 15.990 2.147 -6.703 1.00 95.88 85 THR A C 1
ATOM 511 O O . THR A 1 85 ? 16.230 1.153 -7.380 1.00 95.88 85 THR A O 1
ATOM 514 N N . GLU A 1 86 ? 15.392 2.062 -5.512 1.00 94.50 86 GLU A N 1
ATOM 515 C CA . GLU A 1 86 ? 15.188 0.781 -4.818 1.00 94.50 86 GLU A CA 1
ATOM 516 C C . GLU A 1 86 ? 13.714 0.395 -4.636 1.00 94.50 86 GLU A C 1
ATOM 518 O O . GLU A 1 86 ? 13.426 -0.709 -4.176 1.00 94.50 86 GLU A O 1
ATOM 523 N N . GLY A 1 87 ? 12.764 1.292 -4.929 1.00 96.56 87 GLY A N 1
ATOM 524 C CA . GLY A 1 87 ? 11.332 1.054 -4.702 1.00 96.56 87 GLY A CA 1
ATOM 525 C C . GLY A 1 87 ? 10.954 0.869 -3.222 1.00 96.56 87 GLY A C 1
ATOM 526 O O . GLY A 1 87 ? 9.869 0.383 -2.907 1.00 96.56 87 GLY A O 1
ATOM 527 N N . ARG A 1 88 ? 11.853 1.214 -2.294 1.00 97.38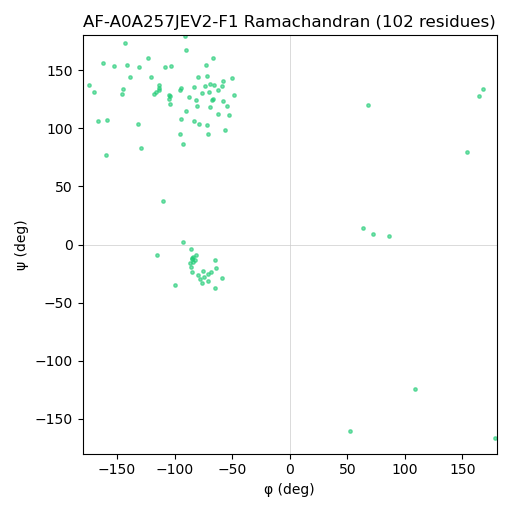 88 ARG A N 1
ATOM 528 C CA . ARG A 1 88 ? 11.644 1.120 -0.842 1.00 97.38 88 ARG A CA 1
ATOM 529 C C . ARG A 1 88 ? 10.828 2.308 -0.348 1.00 97.38 88 ARG A C 1
ATOM 531 O O . ARG A 1 88 ? 11.050 3.424 -0.810 1.00 97.38 88 ARG A O 1
ATOM 538 N N . TYR A 1 89 ? 9.960 2.096 0.633 1.00 97.31 89 TYR A N 1
ATOM 539 C CA . TYR A 1 89 ? 9.265 3.178 1.327 1.00 97.31 89 TYR A 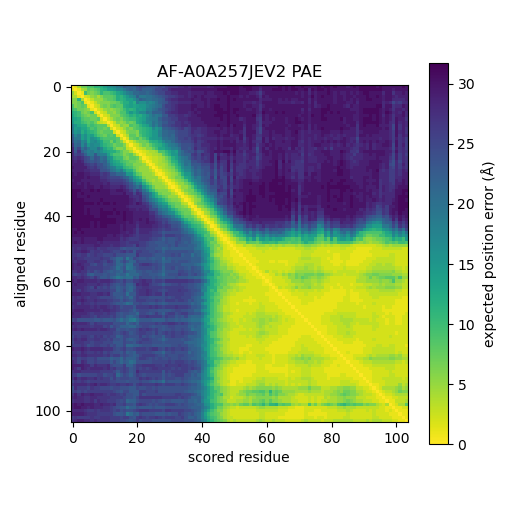CA 1
ATOM 540 C C . TYR A 1 89 ? 9.364 3.010 2.846 1.00 97.31 89 TYR A C 1
ATOM 542 O O . TYR A 1 89 ? 9.497 1.899 3.363 1.00 97.31 89 TYR A O 1
ATOM 550 N N . SER A 1 90 ? 9.296 4.133 3.555 1.00 96.62 90 SER A N 1
ATOM 551 C CA . SER A 1 90 ? 9.171 4.211 5.010 1.00 96.62 90 SER A CA 1
ATOM 552 C C . SER A 1 90 ? 8.291 5.412 5.344 1.00 96.62 90 SER A C 1
ATOM 554 O O . SER A 1 90 ? 8.450 6.478 4.744 1.00 96.62 90 SER A O 1
ATOM 556 N N . LEU A 1 91 ? 7.328 5.230 6.241 1.00 94.00 91 LEU A N 1
ATOM 557 C CA . LEU A 1 91 ? 6.310 6.224 6.557 1.00 94.00 91 LEU A CA 1
ATOM 558 C C . LEU A 1 91 ? 5.940 6.162 8.034 1.00 94.00 91 LEU A C 1
ATOM 560 O O . LEU A 1 91 ? 5.617 5.097 8.556 1.00 94.00 91 LEU A O 1
ATOM 564 N N . SER A 1 92 ? 5.960 7.316 8.692 1.00 92.38 92 SER A N 1
ATOM 565 C CA . SER A 1 92 ? 5.539 7.457 10.083 1.00 92.38 92 SER A CA 1
ATOM 566 C C . SER A 1 92 ? 4.036 7.710 10.170 1.00 92.38 92 SER A C 1
ATOM 568 O O . SER A 1 92 ? 3.521 8.650 9.568 1.00 92.38 92 SER A O 1
ATOM 570 N N . LEU A 1 93 ? 3.349 6.903 10.969 1.00 90.50 93 LEU A N 1
ATOM 571 C CA . LEU A 1 93 ? 1.953 7.071 11.350 1.00 90.50 93 LEU A CA 1
ATOM 572 C C . LEU A 1 93 ? 1.919 7.827 12.683 1.00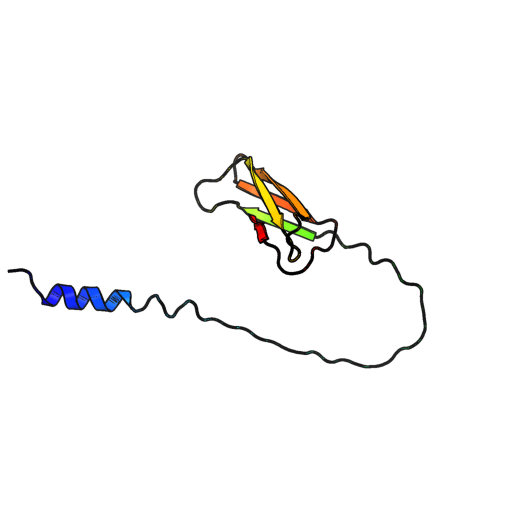 90.50 93 LEU A C 1
ATOM 574 O O . LEU A 1 93 ? 2.306 7.301 13.728 1.00 90.50 93 LEU A O 1
ATOM 578 N N . THR A 1 94 ? 1.508 9.094 12.629 1.00 84.31 94 THR A N 1
ATOM 579 C CA . THR A 1 94 ? 1.449 10.006 13.788 1.00 84.31 94 THR A CA 1
ATOM 580 C C . THR A 1 94 ? 0.156 9.877 14.592 1.00 84.31 94 THR A C 1
ATOM 582 O O . THR A 1 94 ? 0.059 10.398 15.700 1.00 84.31 94 THR A O 1
ATOM 585 N N . THR A 1 95 ? -0.833 9.176 14.044 1.00 86.56 95 THR A N 1
ATOM 586 C CA . THR A 1 95 ? -2.098 8.832 14.696 1.00 86.56 95 THR A CA 1
ATOM 587 C C . THR A 1 95 ? -2.271 7.317 14.680 1.00 86.56 95 THR A C 1
ATOM 589 O O . THR A 1 95 ? -1.604 6.625 13.912 1.00 86.56 95 THR A O 1
ATOM 592 N N . THR A 1 96 ? -3.134 6.785 15.547 1.00 89.19 96 THR A N 1
ATOM 593 C CA . THR A 1 96 ? -3.486 5.360 15.543 1.00 89.19 96 THR A CA 1
ATOM 594 C C . THR A 1 96 ? -4.584 5.126 14.502 1.00 89.19 96 THR A C 1
ATOM 596 O O . THR A 1 96 ? -5.720 5.532 14.750 1.00 89.19 96 THR A O 1
ATOM 599 N N . PRO A 1 97 ? -4.282 4.510 13.344 1.00 90.44 97 PRO A N 1
ATOM 600 C CA . PRO A 1 97 ? -5.286 4.276 12.314 1.00 90.44 97 PRO A CA 1
ATOM 601 C C . PRO A 1 97 ? -6.262 3.170 12.731 1.00 90.44 97 PRO A C 1
ATOM 603 O O . PRO A 1 97 ? -5.935 2.295 13.539 1.00 90.44 97 PRO A O 1
ATOM 606 N N . ALA A 1 98 ? -7.471 3.204 12.178 1.00 90.38 98 ALA A N 1
ATOM 607 C CA . ALA A 1 98 ? -8.494 2.215 12.486 1.00 90.38 98 ALA A CA 1
ATOM 608 C C . ALA A 1 98 ? -8.222 0.875 11.783 1.00 90.38 98 ALA A C 1
ATOM 610 O O . ALA A 1 98 ? -8.069 0.838 10.567 1.00 90.38 98 ALA A O 1
ATOM 611 N N . GLY A 1 99 ? -8.274 -0.233 12.531 1.00 85.38 99 GLY A N 1
ATOM 612 C CA . GLY A 1 99 ? -8.359 -1.595 11.985 1.00 85.38 99 GLY A CA 1
ATOM 613 C C . GLY A 1 99 ? -7.293 -1.952 10.932 1.00 85.38 99 GLY A C 1
ATOM 614 O O . GLY A 1 99 ? -6.226 -1.345 10.907 1.00 85.38 99 GLY A O 1
ATOM 615 N N . PRO A 1 100 ? -7.517 -2.985 10.099 1.00 94.12 100 PRO A N 1
ATOM 616 C CA . PRO A 1 100 ? -6.529 -3.408 9.110 1.00 94.12 100 PRO A CA 1
ATOM 617 C C . PRO A 1 100 ? -6.171 -2.273 8.146 1.00 94.12 100 PRO A C 1
ATOM 619 O O . PRO A 1 100 ? -7.036 -1.523 7.701 1.00 94.12 100 PRO A O 1
ATOM 622 N N . LEU A 1 101 ? -4.886 -2.195 7.805 1.00 95.56 101 LEU A N 1
ATOM 623 C CA . LEU A 1 101 ? -4.363 -1.230 6.848 1.00 95.56 101 LEU A CA 1
ATOM 624 C C . LEU A 1 101 ? -4.283 -1.852 5.460 1.00 95.56 101 LEU A C 1
ATOM 626 O O . LEU A 1 101 ? -3.735 -2.943 5.291 1.00 95.56 101 LEU A O 1
ATOM 630 N N . LEU A 1 102 ? -4.777 -1.122 4.469 1.00 96.62 102 LEU A N 1
ATOM 631 C CA . LEU A 1 102 ? -4.506 -1.369 3.063 1.00 96.62 102 LEU A CA 1
ATOM 632 C C . LEU A 1 102 ? -3.335 -0.486 2.627 1.00 96.62 102 LEU A C 1
ATOM 634 O O . LEU A 1 102 ? -3.301 0.707 2.921 1.00 96.62 102 LEU A O 1
ATOM 638 N N . VAL A 1 103 ? -2.394 -1.080 1.900 1.00 96.44 103 VAL A N 1
ATOM 639 C CA . VAL A 1 103 ? -1.284 -0.379 1.254 1.00 96.44 103 VAL A CA 1
ATOM 640 C C . VAL A 1 103 ? -1.417 -0.600 -0.244 1.00 96.44 103 VAL A C 1
ATOM 642 O O . VAL A 1 103 ? -1.569 -1.747 -0.671 1.00 96.44 103 VAL A O 1
ATOM 645 N N . GLN A 1 104 ? -1.372 0.480 -1.019 1.00 93.62 104 GLN A N 1
ATOM 646 C CA . GLN A 1 104 ? -1.446 0.450 -2.481 1.00 93.62 104 GLN A CA 1
ATOM 647 C C . GLN A 1 104 ? -0.497 1.461 -3.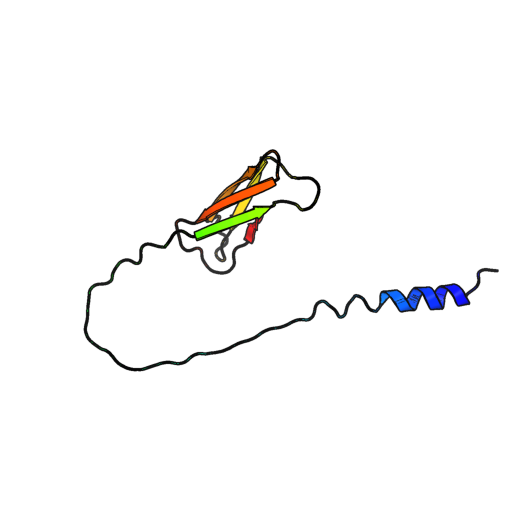114 1.00 93.62 104 GLN A C 1
ATOM 649 O O . GLN A 1 104 ? -0.213 2.491 -2.452 1.00 93.62 104 GLN A O 1
#

Foldseek 3Di:
DDDPVVVVVVVVVVPPPPPPPDDDDDDDDDDDDDDDDDDDDDDPPQPDKDKDKDAPDDDQGDFQDKKFKAAPVRDGQDIDTAHRHHRIDMDIRRDDGHDDIDID

Mean predicted aligned error: 17.33 Å

Solvent-accessible surface area (backbone atoms only — not comparable to full-atom values): 6990 Å² total; per-residue (Å²): 136,84,67,71,73,61,56,61,65,60,61,64,70,70,69,72,70,74,74,78,82,76,83,88,88,87,86,77,90,82,88,82,90,76,89,84,91,77,89,76,80,88,71,79,75,72,60,77,69,45,76,52,69,54,61,80,47,87,78,77,50,46,41,59,40,71,39,42,34,26,28,63,84,69,47,74,77,47,73,48,61,18,36,68,82,67,5,37,39,74,45,78,38,76,61,84,73,51,76,68,72,46,77,84

Secondary structure (DSSP, 8-state):
---HHHHHHHHGGGGGGGGGS------------------------PPPPEEEEEES-SSS--TT-EEEEE-TTS-EEEEEE--TTT-EEEEEE-S---SSPEE-

Radius of gyration: 24.87 Å; Cα contacts (8 Å, |Δi|>4): 125; chains: 1; bounding box: 29×55×77 Å

pLDDT: mean 75.92, std 20.39, range [41.94, 97.94]